Protein AF-A0A2X0NHP6-F1 (afdb_monomer_lite)

InterPro domains:
  IPR001878 Zinc finger, CCHC-type [SM00343] (94-110)
  IPR001878 Zinc finger, CCHC-type [SM00343] (119-135)
  IPR036875 Zinc finger, CCHC-type superfamily [SSF57756] (93-136)

Foldseek 3D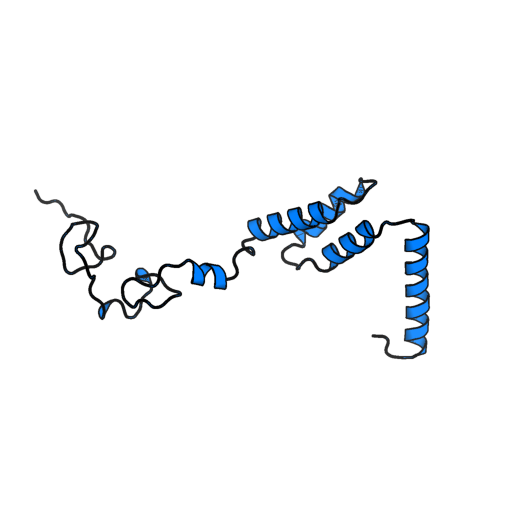i:
DAPDPVSVVVVVVVVVVVVVVCVVVVDDPQNVVLVVVLVVQDPLCVVVSVVLVVVCVPPPDDDGSVVSVVVSVVVCVVSVVNDDPVNVQVPPQQEQFPSHTDDHCVPDPCNVVGAHPAAEPPPRHGTDHVVPDDDDDDDD

Secondary structure (DSSP, 8-state):
--SSHHHHHHHHHHHHHHHHHHHHTT--HHHHHHHHHHHHS-GGGHHHHHHHHHHHTT-SSPPPHHHHHHHHHHHHHHTTTTS-HHHHHHHSPPPTTT--SSS-GGG-TTGGGS--SS--TTT--SSS-GGG--------

Structure (mmCIF, N/CA/C/O backbone):
data_AF-A0A2X0NHP6-F1
#
_entry.id   AF-A0A2X0NHP6-F1
#
loop_
_atom_site.group_PDB
_atom_site.id
_atom_site.type_symbol
_atom_site.label_atom_id
_atom_site.label_alt_id
_atom_site.label_comp_id
_atom_site.label_asym_id
_atom_site.label_entity_id
_atom_site.label_seq_id
_atom_site.pdbx_PDB_ins_code
_atom_site.Cartn_x
_atom_site.Cartn_y
_atom_site.Cartn_z
_atom_site.occupancy
_atom_site.B_iso_or_equiv
_atom_site.auth_seq_id
_atom_site.auth_comp_id
_atom_site.auth_asym_id
_atom_site.auth_atom_id
_atom_site.pdbx_PDB_model_num
ATOM 1 N N . MET A 1 1 ? -7.915 -18.744 17.959 1.00 63.06 1 MET A N 1
ATOM 2 C CA . MET A 1 1 ? -9.310 -19.017 18.367 1.00 63.06 1 MET A CA 1
ATOM 3 C C . MET A 1 1 ? -9.272 -19.575 19.783 1.00 63.06 1 MET A C 1
ATOM 5 O O . MET A 1 1 ? -8.406 -20.416 20.014 1.00 63.06 1 MET A O 1
ATOM 9 N N . PRO A 1 2 ? -10.088 -19.069 20.724 1.00 80.62 2 PRO A N 1
ATOM 10 C CA . PRO A 1 2 ? -10.071 -19.506 22.123 1.00 80.62 2 PRO A CA 1
ATOM 11 C C . PRO A 1 2 ? -10.318 -21.014 22.263 1.00 80.62 2 PRO A C 1
ATOM 13 O O . PRO A 1 2 ? -11.108 -21.580 21.511 1.00 80.62 2 PRO A O 1
ATOM 16 N N . ALA A 1 3 ? -9.627 -21.659 23.208 1.00 87.12 3 ALA A N 1
ATOM 17 C CA . ALA A 1 3 ? -9.638 -23.117 23.381 1.00 87.12 3 ALA A CA 1
ATOM 18 C C . ALA A 1 3 ? -10.748 -23.635 24.321 1.00 87.12 3 ALA A C 1
ATOM 20 O O . ALA A 1 3 ? -10.908 -24.844 24.469 1.00 87.12 3 ALA A O 1
ATOM 21 N N . SER A 1 4 ? -11.509 -22.738 24.957 1.00 95.44 4 SER A N 1
ATOM 22 C CA . SER A 1 4 ? -12.639 -23.057 25.837 1.00 95.44 4 SER A CA 1
ATOM 23 C C . SER A 1 4 ? -13.707 -21.961 25.782 1.00 95.44 4 SER A C 1
ATOM 25 O O . SER A 1 4 ? -13.445 -20.854 25.307 1.00 95.44 4 SER A O 1
ATOM 27 N N . VAL A 1 5 ? -14.905 -22.266 26.292 1.00 93.38 5 VAL A N 1
ATOM 28 C CA . VAL A 1 5 ? -16.017 -21.305 26.391 1.00 93.38 5 VAL A CA 1
ATOM 29 C C . VAL A 1 5 ? -15.653 -20.139 27.315 1.00 93.38 5 VAL A C 1
ATOM 31 O O . VAL A 1 5 ? -15.797 -18.991 26.924 1.00 93.38 5 VAL A O 1
ATOM 34 N N . GLU A 1 6 ? -15.061 -20.405 28.481 1.00 94.94 6 GLU A N 1
ATOM 35 C CA . GLU A 1 6 ? -14.623 -19.351 29.413 1.00 94.94 6 GLU A CA 1
ATOM 36 C C . GLU A 1 6 ? -13.543 -18.437 28.810 1.00 94.94 6 GLU A C 1
ATOM 38 O O . GLU A 1 6 ? -13.552 -17.217 29.012 1.00 94.94 6 GLU A O 1
ATOM 43 N N . ALA A 1 7 ? -12.619 -19.013 28.033 1.00 94.38 7 ALA A N 1
ATOM 44 C CA . ALA A 1 7 ? -11.618 -18.246 27.300 1.00 94.38 7 ALA A CA 1
ATOM 45 C C . ALA A 1 7 ? -12.261 -17.411 26.182 1.00 94.38 7 ALA A C 1
ATOM 47 O O . ALA A 1 7 ? -11.826 -16.288 25.927 1.00 94.38 7 ALA A O 1
ATOM 48 N N . TYR A 1 8 ? -13.303 -17.936 25.531 1.00 93.62 8 TYR A N 1
ATOM 49 C CA . TYR A 1 8 ? -14.069 -17.203 24.528 1.00 93.62 8 TYR A CA 1
ATOM 50 C C . TYR A 1 8 ? -14.841 -16.035 25.138 1.00 93.62 8 TYR A C 1
ATOM 52 O O . TYR A 1 8 ? -14.744 -14.927 24.624 1.00 93.62 8 TYR A O 1
ATOM 60 N N . ASP A 1 9 ? -15.531 -16.242 26.256 1.00 94.94 9 ASP A N 1
ATOM 61 C CA . ASP A 1 9 ? -16.310 -15.197 26.926 1.00 94.94 9 ASP A CA 1
ATOM 62 C C . ASP A 1 9 ? -15.414 -14.082 27.479 1.00 94.94 9 ASP A C 1
ATOM 64 O O . ASP A 1 9 ? -15.762 -12.899 27.444 1.00 94.94 9 ASP A O 1
ATOM 68 N N . THR A 1 10 ? -14.223 -14.443 27.963 1.00 95.88 10 THR A N 1
ATOM 69 C CA . THR A 1 10 ? -13.210 -13.470 28.388 1.00 95.88 10 THR A CA 1
ATOM 70 C C . THR A 1 10 ? -12.714 -12.652 27.201 1.00 95.88 10 THR A C 1
ATOM 72 O O . THR A 1 10 ? -12.789 -11.425 27.243 1.00 95.88 10 THR A O 1
ATOM 75 N N . TRP A 1 11 ? -12.328 -13.316 26.108 1.00 95.94 11 TRP A N 1
ATOM 76 C CA . TRP A 1 11 ? -11.934 -12.643 24.872 1.00 95.94 11 TRP A CA 1
ATOM 77 C C . TRP A 1 11 ? -13.050 -11.749 24.313 1.00 95.94 11 TRP A C 1
ATOM 79 O O . TRP A 1 11 ? -12.784 -10.634 23.876 1.00 95.94 11 TRP A O 1
ATOM 89 N N . LEU A 1 12 ? -14.305 -12.204 24.352 1.00 94.56 12 LEU A N 1
ATOM 90 C CA . LEU A 1 12 ? -15.447 -11.451 23.845 1.00 94.56 12 LEU A CA 1
ATOM 91 C C . LEU A 1 12 ? -15.681 -10.179 24.665 1.00 94.56 12 LEU A C 1
ATOM 93 O O . LEU A 1 12 ? -15.937 -9.127 24.085 1.00 94.56 12 LEU A O 1
ATOM 97 N N . ARG A 1 13 ? -15.555 -10.239 25.997 1.00 95.81 13 ARG A N 1
ATOM 98 C CA . ARG A 1 13 ? -15.631 -9.038 26.846 1.00 95.81 13 ARG A CA 1
ATOM 99 C C . ARG A 1 13 ? -14.529 -8.038 26.518 1.00 95.81 13 ARG A C 1
ATOM 101 O O . ARG A 1 13 ? -14.826 -6.857 26.364 1.00 95.81 13 ARG A O 1
ATOM 108 N N . GLU A 1 14 ? -13.291 -8.502 26.378 1.00 95.38 14 GLU A N 1
ATOM 109 C CA . GLU A 1 14 ? -12.158 -7.647 26.004 1.00 95.38 14 GLU A CA 1
ATOM 110 C C . GLU A 1 14 ? -12.365 -7.018 24.621 1.00 95.38 14 GLU A C 1
ATOM 112 O O . GLU A 1 14 ? -12.227 -5.808 24.455 1.00 95.38 14 GLU A O 1
ATOM 117 N N . TYR A 1 15 ? -12.787 -7.818 23.641 1.00 93.12 15 TYR A N 1
ATOM 118 C CA . TYR A 1 15 ? -13.097 -7.348 22.296 1.00 93.12 15 TYR A CA 1
ATOM 119 C C . TYR A 1 15 ? -14.189 -6.271 22.305 1.00 93.12 15 TYR A C 1
ATOM 121 O O . TYR A 1 15 ? -14.033 -5.224 21.678 1.00 93.12 15 TYR A O 1
ATOM 129 N N . MET A 1 16 ? -15.277 -6.491 23.047 1.00 94.94 16 MET A N 1
ATOM 130 C CA . MET A 1 16 ? -16.368 -5.519 23.149 1.00 94.94 16 MET A CA 1
ATOM 131 C C . MET A 1 16 ? -15.943 -4.235 23.876 1.00 94.94 16 MET A C 1
ATOM 133 O O . MET A 1 16 ? -16.420 -3.164 23.504 1.00 94.94 16 MET A O 1
ATOM 137 N N . SER A 1 17 ? -15.019 -4.313 24.844 1.00 95.56 17 SER A N 1
ATOM 138 C CA . SER A 1 17 ? -14.409 -3.131 25.474 1.00 95.56 17 SER A CA 1
ATOM 139 C C . SER A 1 17 ? -13.659 -2.282 24.448 1.00 95.56 17 SER A C 1
ATOM 141 O O . SER A 1 17 ? -13.907 -1.085 24.338 1.00 95.56 17 SER A O 1
ATOM 143 N N . ILE A 1 18 ? -12.824 -2.914 23.618 1.00 89.94 18 ILE A N 1
ATOM 144 C CA . ILE A 1 18 ? -12.072 -2.232 22.553 1.00 89.94 18 ILE A CA 1
ATOM 145 C C . ILE A 1 18 ? -13.023 -1.597 21.530 1.00 89.94 18 ILE A C 1
ATOM 147 O O . ILE A 1 18 ? -12.835 -0.453 21.120 1.00 89.94 18 ILE A O 1
ATOM 151 N N . VAL A 1 19 ? -14.075 -2.315 21.119 1.00 88.44 19 VAL A N 1
ATOM 152 C CA . VAL A 1 19 ? -15.091 -1.773 20.198 1.00 88.44 19 VAL A CA 1
ATOM 153 C C . VAL A 1 19 ? -15.758 -0.529 20.785 1.00 88.44 19 VAL A C 1
ATOM 155 O O . VAL A 1 19 ? -16.051 0.411 20.042 1.00 88.44 19 VAL A O 1
ATOM 158 N N . GLN A 1 20 ? -15.997 -0.506 22.096 1.00 89.44 20 GLN A N 1
ATOM 159 C CA . GLN A 1 20 ? -16.583 0.651 22.759 1.00 89.44 20 GLN A CA 1
ATOM 160 C C . GLN A 1 20 ? -15.608 1.832 22.818 1.00 89.44 20 GLN A C 1
ATOM 162 O O . GLN A 1 20 ? -15.996 2.937 22.453 1.00 89.44 20 GLN A O 1
ATOM 167 N N . GLU A 1 21 ? -14.338 1.598 23.149 1.00 89.25 21 GLU A N 1
ATOM 168 C CA . GLU A 1 21 ? -13.298 2.638 23.127 1.00 89.25 2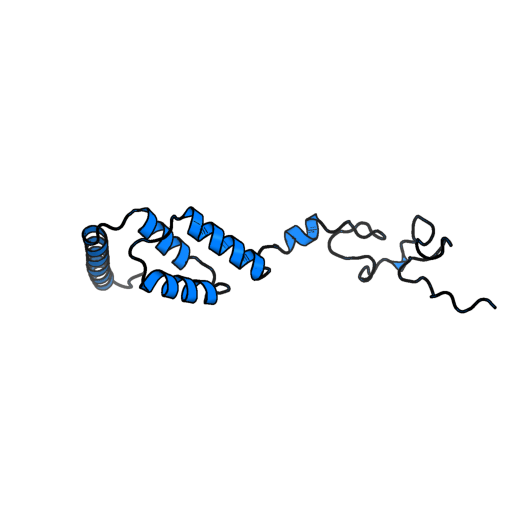1 GLU A CA 1
ATOM 169 C C . GLU A 1 21 ? -13.168 3.299 21.746 1.00 89.25 21 GLU A C 1
ATOM 171 O O . GLU A 1 21 ? -13.103 4.523 21.645 1.00 89.25 21 GLU A O 1
ATOM 176 N N . ILE A 1 22 ? -13.208 2.510 20.666 1.00 84.44 22 ILE A N 1
ATOM 177 C CA . ILE A 1 22 ? -13.171 3.026 19.286 1.00 84.44 22 ILE A CA 1
ATOM 178 C C . ILE A 1 22 ? -14.393 3.912 18.993 1.00 84.44 22 ILE A C 1
ATOM 180 O O . ILE A 1 22 ? -14.264 4.977 18.383 1.00 84.44 22 ILE A O 1
ATOM 184 N N . ARG A 1 23 ? -15.590 3.501 19.437 1.00 83.94 23 ARG A N 1
ATOM 185 C CA . ARG A 1 23 ? -16.818 4.303 19.281 1.00 83.94 23 ARG A CA 1
ATOM 186 C C . ARG A 1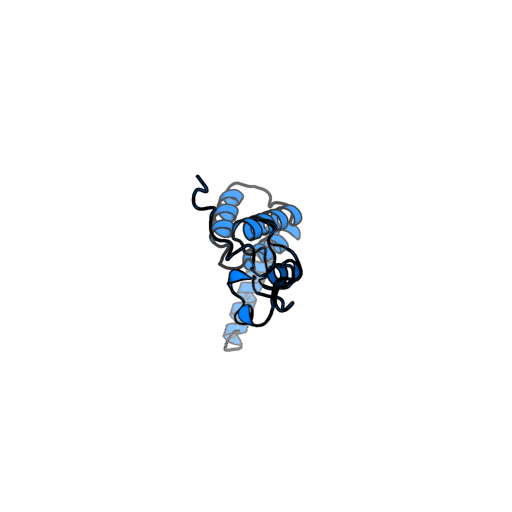 23 ? -16.728 5.621 20.042 1.00 83.94 23 ARG A C 1
ATOM 188 O O . ARG A 1 23 ? -17.101 6.661 19.499 1.00 83.94 23 ARG A O 1
ATOM 195 N N . ASP A 1 24 ? -16.214 5.580 21.265 1.00 87.62 24 ASP A N 1
ATOM 196 C CA . ASP A 1 24 ? -16.091 6.748 22.136 1.00 87.62 24 ASP A CA 1
ATOM 197 C C . ASP A 1 24 ? -15.031 7.732 21.624 1.00 87.62 24 ASP A C 1
ATOM 199 O O . ASP A 1 24 ? -15.219 8.948 21.707 1.00 87.62 24 ASP A O 1
ATOM 203 N N . ALA A 1 25 ? -13.969 7.220 20.996 1.00 82.88 25 ALA A N 1
ATOM 204 C CA . ALA A 1 25 ? -12.953 8.010 20.306 1.00 82.88 25 ALA A CA 1
ATOM 205 C C . ALA A 1 25 ? -13.478 8.733 19.048 1.00 82.88 25 ALA A C 1
ATOM 207 O O . ALA A 1 25 ? -12.751 9.534 18.464 1.00 82.88 25 ALA A O 1
ATOM 208 N N . LYS A 1 26 ? -14.734 8.487 18.632 1.00 81.62 26 LYS A N 1
ATOM 209 C CA . LYS A 1 26 ? -15.372 9.084 17.443 1.00 81.62 26 LYS A CA 1
ATOM 210 C C . LYS A 1 26 ? -14.530 8.932 16.171 1.00 81.62 26 LYS A C 1
ATOM 212 O O . LYS A 1 26 ? -14.548 9.807 15.307 1.00 81.62 26 LYS A O 1
ATOM 217 N N . THR A 1 27 ? -13.807 7.820 16.050 1.00 83.19 27 THR A N 1
ATOM 218 C CA . THR A 1 27 ? -12.990 7.532 14.867 1.00 83.19 27 THR A CA 1
ATOM 219 C C . THR A 1 27 ? -13.869 7.444 13.626 1.00 83.19 27 THR A C 1
ATOM 221 O O . THR A 1 27 ? -14.964 6.870 13.668 1.00 83.19 27 THR A O 1
ATOM 224 N N . SER A 1 28 ? -13.387 7.957 12.503 1.00 85.69 28 SER A N 1
ATOM 225 C CA . SER A 1 28 ? -14.070 7.810 11.226 1.00 85.69 28 SER A CA 1
ATOM 226 C C . SER A 1 28 ? -13.910 6.387 10.673 1.00 85.69 28 SER A C 1
ATOM 228 O O . SER A 1 28 ? -12.978 5.654 11.008 1.00 85.69 28 SER A O 1
ATOM 230 N N . LEU A 1 29 ? -14.802 5.988 9.759 1.00 84.50 29 LEU A N 1
ATOM 231 C CA . LEU A 1 29 ? -14.643 4.735 9.010 1.00 84.50 29 LEU A CA 1
ATOM 232 C C . LEU A 1 29 ? -13.312 4.701 8.235 1.00 84.50 29 LEU A C 1
ATOM 234 O O . LEU A 1 29 ? -12.725 3.632 8.076 1.00 84.50 29 LEU A O 1
ATOM 238 N N . ASN A 1 30 ? -12.829 5.862 7.778 1.00 85.31 30 ASN A N 1
ATOM 239 C CA . ASN A 1 30 ? -11.537 5.984 7.109 1.00 85.31 30 ASN A CA 1
ATOM 240 C C . ASN A 1 30 ? -10.396 5.535 8.031 1.00 85.31 30 ASN A C 1
ATOM 242 O O . ASN A 1 30 ? -9.563 4.742 7.603 1.00 85.31 30 ASN A O 1
ATOM 246 N N . ASP A 1 31 ? -10.410 5.947 9.298 1.00 83.75 31 ASP A N 1
ATOM 247 C CA . ASP A 1 31 ? -9.353 5.620 10.266 1.00 83.75 31 ASP A CA 1
ATOM 248 C C . ASP A 1 31 ? -9.292 4.111 10.540 1.00 83.75 31 ASP A C 1
ATOM 250 O O . ASP A 1 31 ? -8.215 3.505 10.573 1.00 83.75 31 ASP A O 1
ATOM 254 N N . VAL A 1 32 ? -10.463 3.472 10.648 1.00 85.31 32 VAL A N 1
ATOM 255 C CA . VAL A 1 32 ? -10.583 2.016 10.820 1.00 85.31 32 VAL A CA 1
ATOM 256 C C . VAL A 1 32 ? -10.051 1.275 9.590 1.00 85.31 32 VAL A C 1
ATOM 258 O O . VAL A 1 32 ? -9.232 0.361 9.718 1.00 85.31 32 VAL A O 1
ATOM 261 N N . LEU A 1 33 ? -10.486 1.670 8.389 1.00 86.12 33 LEU A N 1
ATOM 262 C CA . LEU A 1 33 ? -10.056 1.036 7.139 1.00 86.12 33 LEU A CA 1
ATOM 263 C C . LEU A 1 33 ? -8.562 1.225 6.889 1.00 86.12 33 LEU A C 1
ATOM 265 O O . LEU A 1 33 ? -7.885 0.298 6.448 1.00 86.12 33 LEU A O 1
ATOM 269 N N . ALA A 1 34 ? -8.033 2.403 7.189 1.00 86.19 34 ALA A N 1
ATOM 270 C CA . ALA A 1 34 ? -6.637 2.698 6.960 1.00 86.19 34 ALA A CA 1
ATOM 271 C C . ALA A 1 34 ? -5.722 1.934 7.931 1.00 86.19 34 ALA A C 1
ATOM 273 O O . ALA A 1 34 ? -4.719 1.355 7.507 1.00 86.19 34 ALA A O 1
ATOM 274 N N . THR A 1 35 ? -6.127 1.810 9.198 1.00 84.56 35 THR A N 1
ATOM 275 C CA . THR A 1 35 ? -5.461 0.934 10.176 1.00 84.56 35 THR A CA 1
ATOM 276 C C . THR A 1 35 ? -5.496 -0.530 9.729 1.00 84.56 35 THR A C 1
ATOM 278 O O . THR A 1 35 ? -4.488 -1.236 9.808 1.00 84.56 35 THR A O 1
ATOM 281 N N . HIS A 1 36 ? -6.630 -0.992 9.195 1.00 87.38 36 HIS A N 1
ATOM 282 C CA . HIS A 1 36 ? -6.755 -2.345 8.658 1.00 87.38 36 HIS A CA 1
ATOM 283 C C . HIS A 1 36 ? -5.820 -2.588 7.463 1.00 87.38 36 HIS A C 1
ATOM 285 O O . HIS A 1 36 ? -5.125 -3.605 7.422 1.00 87.38 36 HIS A O 1
ATOM 291 N N . VAL A 1 37 ? -5.737 -1.643 6.522 1.00 88.50 37 VAL A N 1
ATOM 292 C CA . VAL A 1 37 ? -4.799 -1.724 5.393 1.00 88.50 37 VAL A CA 1
ATOM 293 C C . VAL A 1 37 ? -3.361 -1.809 5.893 1.00 88.50 37 VAL A C 1
ATOM 295 O O . VAL A 1 37 ? -2.638 -2.698 5.451 1.00 88.50 37 VAL A O 1
ATOM 298 N N . LEU A 1 38 ? -2.958 -0.963 6.849 1.00 86.44 38 LEU A N 1
ATOM 299 C CA . LEU A 1 38 ? -1.622 -1.015 7.454 1.00 86.44 38 LEU A CA 1
ATOM 300 C C . LEU A 1 38 ? -1.319 -2.370 8.101 1.00 86.44 38 LEU A C 1
ATOM 302 O O . LEU A 1 38 ? -0.205 -2.873 7.961 1.00 86.44 38 LEU A O 1
ATOM 306 N N . ALA A 1 39 ? -2.293 -2.983 8.777 1.00 87.69 39 ALA A N 1
ATOM 307 C CA . ALA A 1 39 ? -2.126 -4.303 9.377 1.00 87.69 39 ALA A CA 1
ATOM 308 C C . ALA A 1 39 ? -1.870 -5.398 8.325 1.00 87.69 39 ALA A C 1
ATOM 310 O O . ALA A 1 39 ? -1.081 -6.309 8.584 1.00 87.69 39 ALA A O 1
ATOM 311 N N . MET A 1 40 ? -2.482 -5.279 7.141 1.00 87.75 40 MET A N 1
ATOM 312 C CA . MET A 1 40 ? -2.327 -6.215 6.020 1.00 87.75 40 MET A CA 1
ATOM 313 C C . MET A 1 40 ? -1.105 -5.946 5.128 1.00 87.75 40 MET A C 1
ATOM 315 O O . MET A 1 40 ? -0.817 -6.750 4.239 1.00 87.75 40 MET A O 1
ATOM 319 N N . VAL A 1 41 ? -0.379 -4.841 5.334 1.00 84.75 41 VAL A N 1
ATOM 320 C CA . VAL A 1 41 ? 0.833 -4.535 4.564 1.00 84.75 41 VAL A CA 1
ATOM 321 C C . VAL A 1 41 ? 1.881 -5.649 4.771 1.00 84.75 41 VAL A C 1
ATOM 323 O O . VAL A 1 41 ? 2.196 -5.962 5.924 1.00 84.75 41 VAL A O 1
ATOM 326 N N . PRO A 1 42 ? 2.445 -6.232 3.689 1.00 81.31 42 PRO A N 1
ATOM 327 C CA . PRO A 1 42 ? 3.447 -7.294 3.788 1.00 81.31 42 PRO A CA 1
ATOM 328 C C . PRO A 1 42 ? 4.710 -6.855 4.543 1.00 81.31 42 PRO A C 1
ATOM 330 O O . PRO A 1 42 ? 5.100 -5.691 4.473 1.00 81.31 42 PRO A O 1
ATOM 333 N N . SER A 1 43 ? 5.408 -7.800 5.181 1.00 83.81 43 SER A N 1
ATOM 334 C CA . SER A 1 43 ? 6.608 -7.517 5.993 1.00 83.81 43 SER A CA 1
ATOM 335 C C . SER A 1 43 ? 7.772 -6.892 5.214 1.00 83.81 43 SER A C 1
ATOM 337 O O . SER A 1 43 ? 8.589 -6.164 5.769 1.00 83.81 43 SER A O 1
ATOM 339 N N . CYS A 1 44 ? 7.833 -7.079 3.892 1.00 79.75 44 CYS A N 1
ATOM 340 C CA . CYS A 1 44 ? 8.799 -6.374 3.040 1.00 79.75 44 CYS A CA 1
ATOM 341 C C . CYS A 1 44 ? 8.642 -4.840 3.067 1.00 79.75 44 CYS A C 1
ATOM 343 O O . CYS A 1 44 ? 9.529 -4.126 2.604 1.00 79.75 44 CYS A O 1
ATOM 345 N N . LEU A 1 45 ? 7.535 -4.336 3.616 1.00 85.75 45 LEU A N 1
ATOM 346 C CA . LEU A 1 45 ? 7.257 -2.924 3.837 1.00 85.75 45 LEU A CA 1
ATOM 347 C C . LEU A 1 45 ? 7.254 -2.540 5.329 1.00 85.75 45 LEU A C 1
ATOM 349 O O . LEU A 1 45 ? 6.737 -1.480 5.676 1.00 85.75 45 LEU A O 1
ATOM 353 N N . ASP A 1 46 ? 7.858 -3.331 6.220 1.00 87.25 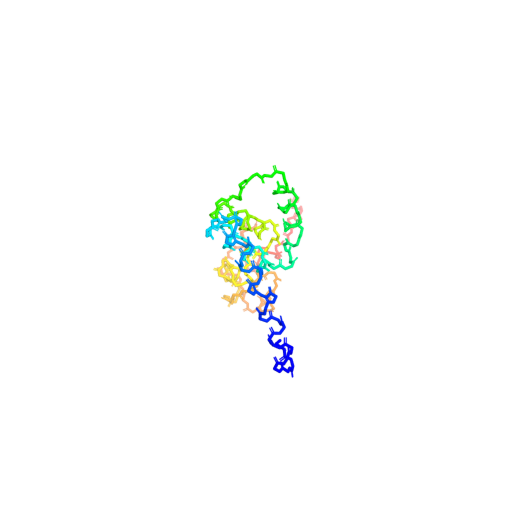46 ASP A N 1
ATOM 354 C CA . ASP A 1 46 ? 7.932 -3.000 7.654 1.00 87.25 46 ASP A CA 1
ATOM 355 C C . ASP A 1 46 ? 8.631 -1.658 7.912 1.00 87.25 46 ASP A C 1
ATOM 357 O O . ASP A 1 46 ? 8.188 -0.877 8.753 1.00 87.25 46 ASP A O 1
ATOM 361 N N . SER A 1 47 ? 9.663 -1.326 7.126 1.00 87.06 47 SER A N 1
ATOM 362 C CA . SER A 1 47 ? 10.310 -0.010 7.200 1.00 87.06 47 SER A CA 1
ATOM 363 C C . SER A 1 47 ? 9.329 1.128 6.903 1.00 87.06 47 SER A C 1
ATOM 365 O O . SER A 1 47 ? 9.343 2.129 7.612 1.00 87.06 47 SER A O 1
ATOM 367 N N . PHE A 1 48 ? 8.438 0.955 5.920 1.00 89.31 48 PHE A N 1
ATOM 368 C CA . PHE A 1 48 ? 7.375 1.918 5.637 1.00 89.31 48 PHE A CA 1
ATOM 369 C C . PHE A 1 48 ? 6.348 1.978 6.774 1.00 89.31 48 PHE A C 1
ATOM 371 O O . PHE A 1 48 ? 5.930 3.068 7.149 1.00 89.31 48 PHE A O 1
ATOM 378 N N . ARG A 1 49 ? 5.948 0.834 7.347 1.00 88.50 49 ARG A N 1
ATOM 379 C CA . ARG A 1 49 ? 5.004 0.806 8.479 1.00 88.50 49 ARG A CA 1
ATOM 380 C C . ARG A 1 49 ? 5.544 1.601 9.667 1.00 88.50 49 ARG A C 1
ATOM 382 O O . ARG A 1 49 ? 4.797 2.376 10.259 1.00 88.50 49 ARG A O 1
ATOM 389 N N . LEU A 1 50 ? 6.829 1.438 9.990 1.00 87.44 50 LEU A N 1
ATOM 390 C CA . LEU A 1 50 ? 7.484 2.157 11.084 1.00 87.44 50 LEU A CA 1
ATOM 391 C C . LEU A 1 50 ? 7.553 3.663 10.821 1.00 87.44 50 LEU A C 1
ATOM 393 O O . LEU A 1 50 ? 7.132 4.437 11.677 1.00 87.44 50 LEU A O 1
ATOM 397 N N . THR A 1 51 ? 8.024 4.082 9.641 1.00 88.50 51 THR A N 1
ATOM 398 C CA . THR A 1 51 ? 8.125 5.515 9.316 1.00 88.50 51 THR A CA 1
ATOM 399 C C . THR A 1 51 ? 6.758 6.176 9.235 1.00 88.50 51 THR A C 1
ATOM 401 O O . THR A 1 51 ? 6.575 7.262 9.771 1.00 88.50 51 THR A O 1
ATOM 404 N N . PHE A 1 52 ? 5.774 5.508 8.633 1.00 87.25 52 PHE A N 1
ATOM 405 C CA . PHE A 1 52 ? 4.409 6.013 8.563 1.00 87.25 52 PHE A CA 1
ATOM 406 C C . PHE A 1 52 ? 3.796 6.165 9.963 1.00 87.25 52 PHE A C 1
ATOM 408 O O . PHE A 1 52 ? 3.195 7.191 10.255 1.00 87.25 52 PHE A O 1
ATOM 415 N N . THR A 1 53 ? 3.976 5.181 10.850 1.00 85.12 53 THR A N 1
ATOM 416 C CA . THR A 1 53 ? 3.461 5.261 12.230 1.00 85.12 53 THR A CA 1
ATOM 417 C C . THR A 1 53 ? 4.104 6.415 13.004 1.00 85.12 53 THR A C 1
ATOM 419 O O . THR A 1 53 ? 3.411 7.123 13.730 1.00 85.12 53 THR A O 1
ATOM 422 N N . ASP A 1 54 ? 5.409 6.639 12.826 1.00 87.31 54 ASP A N 1
ATOM 423 C CA . ASP A 1 54 ? 6.118 7.757 13.456 1.00 87.31 54 ASP A CA 1
ATOM 424 C C . ASP A 1 54 ? 5.650 9.120 12.916 1.00 87.31 54 ASP A C 1
ATOM 426 O O . ASP A 1 54 ? 5.359 10.027 13.694 1.00 87.31 54 ASP A O 1
ATOM 430 N N . GLU A 1 55 ? 5.459 9.246 11.598 1.00 87.00 55 GLU A N 1
ATOM 431 C CA . GLU A 1 55 ? 4.883 10.448 10.978 1.00 87.00 55 GLU A CA 1
ATOM 432 C C . GLU A 1 55 ? 3.480 10.763 11.514 1.00 87.00 55 GLU A C 1
ATOM 434 O O . GLU A 1 55 ? 3.142 11.931 11.708 1.00 87.00 55 GLU A O 1
ATOM 439 N N . GLN A 1 56 ? 2.663 9.732 11.747 1.00 83.19 56 GLN A N 1
ATOM 440 C CA . GLN A 1 56 ? 1.299 9.881 12.254 1.00 83.19 56 GLN A CA 1
ATOM 441 C C . GLN A 1 56 ? 1.237 10.181 13.752 1.00 83.19 56 GLN A C 1
ATOM 443 O O . GLN A 1 56 ? 0.242 10.725 14.217 1.00 83.19 56 GLN A O 1
ATOM 448 N N . ARG A 1 57 ? 2.300 9.902 14.515 1.00 82.19 57 ARG A N 1
ATOM 449 C CA . ARG A 1 57 ? 2.333 10.120 15.969 1.00 82.19 57 ARG A CA 1
ATOM 450 C C . ARG A 1 57 ? 2.014 11.561 16.376 1.00 82.19 57 ARG A C 1
ATOM 452 O O . ARG A 1 57 ? 1.477 11.783 17.456 1.00 82.19 57 ARG A O 1
ATOM 459 N N . ASN A 1 58 ? 2.366 12.521 15.524 1.00 81.12 58 ASN A N 1
ATOM 460 C CA . ASN A 1 58 ? 2.168 13.949 15.768 1.00 81.12 58 ASN A CA 1
ATOM 461 C C . ASN A 1 58 ? 1.046 14.555 14.905 1.00 81.12 58 ASN A C 1
ATOM 463 O O . ASN A 1 58 ? 0.937 15.778 14.837 1.00 81.12 58 ASN A O 1
ATOM 467 N N . GLN A 1 59 ? 0.247 13.732 14.218 1.00 79.06 59 GLN A N 1
ATOM 468 C CA . GLN A 1 59 ? -0.870 14.196 13.392 1.00 79.06 59 GLN A CA 1
ATOM 469 C C . GLN A 1 59 ? -2.197 14.008 14.126 1.00 79.06 59 GLN A C 1
ATOM 471 O O . GLN A 1 59 ? -2.417 12.996 14.785 1.00 79.06 59 GLN A O 1
ATOM 476 N N . CYS A 1 60 ? -3.074 15.009 14.019 1.00 71.81 60 CYS A N 1
ATOM 477 C CA . CYS A 1 60 ? -4.414 14.956 14.608 1.00 71.81 60 CYS A CA 1
ATOM 478 C C . CYS A 1 60 ? -5.392 14.134 13.761 1.00 71.81 60 CYS A C 1
ATOM 480 O O . CYS A 1 60 ? -6.339 13.584 14.312 1.00 71.81 60 CYS A O 1
ATOM 482 N N . ASP A 1 61 ? -5.142 14.041 12.453 1.00 76.19 61 ASP A N 1
ATOM 483 C CA . ASP A 1 61 ? -6.023 13.389 11.492 1.00 76.19 61 ASP A CA 1
ATOM 484 C C . ASP A 1 61 ? -5.239 12.371 10.668 1.00 76.19 61 ASP A C 1
ATOM 486 O O . ASP A 1 61 ? -4.120 12.635 10.219 1.00 76.19 61 ASP A O 1
ATOM 490 N N . PHE A 1 62 ? -5.851 11.213 10.444 1.00 80.19 62 PHE A N 1
ATOM 491 C CA . PHE A 1 62 ? -5.282 10.184 9.591 1.00 80.19 62 PHE A CA 1
ATOM 492 C C . PHE A 1 62 ? -5.446 10.586 8.111 1.00 80.19 62 PHE A C 1
ATOM 494 O O . PHE A 1 62 ? -6.5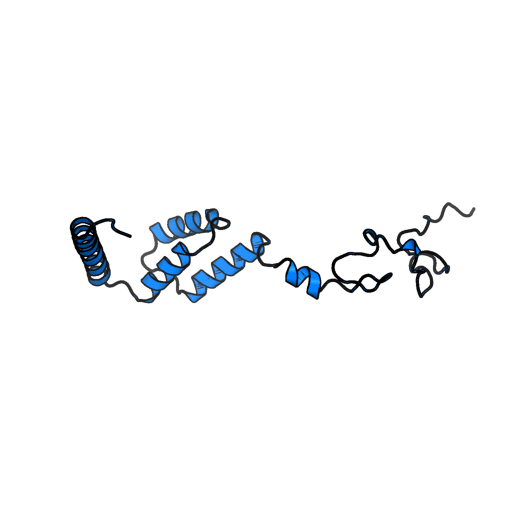00 11.107 7.729 1.00 80.19 62 PHE A O 1
ATOM 501 N N . PRO A 1 63 ? -4.455 10.342 7.231 1.00 84.50 63 PRO A N 1
ATOM 502 C CA . PRO A 1 63 ? -4.589 10.662 5.815 1.00 84.50 63 PRO A CA 1
ATOM 503 C C . PRO A 1 63 ? -5.740 9.889 5.160 1.00 84.50 63 PRO A C 1
ATOM 505 O O . PRO A 1 63 ? -6.091 8.778 5.555 1.00 84.50 63 PRO A O 1
ATOM 508 N N . GLU A 1 64 ? -6.308 10.443 4.092 1.00 87.44 64 GLU A N 1
ATOM 509 C CA . GLU A 1 64 ? -7.325 9.733 3.317 1.00 87.44 64 GLU A CA 1
ATOM 510 C C . GLU A 1 64 ? -6.791 8.370 2.835 1.00 87.44 64 GLU A C 1
ATOM 512 O O . GLU A 1 64 ? -5.624 8.237 2.442 1.00 87.44 64 GLU A O 1
ATOM 517 N N . LEU A 1 65 ? -7.652 7.349 2.831 1.00 86.31 65 LEU A N 1
ATOM 518 C CA . LEU A 1 65 ? -7.305 5.995 2.402 1.00 86.31 65 LEU A CA 1
ATOM 519 C C . LEU A 1 65 ? -6.628 5.962 1.021 1.00 86.31 65 LEU A C 1
ATOM 521 O O . LEU A 1 65 ? -5.677 5.207 0.810 1.00 86.31 65 LEU A O 1
ATOM 525 N N . THR A 1 66 ? -7.075 6.804 0.088 1.00 85.94 66 THR A N 1
ATOM 526 C CA . THR A 1 66 ? -6.479 6.952 -1.249 1.00 85.94 66 THR A CA 1
ATOM 527 C C . THR A 1 66 ? -5.001 7.341 -1.159 1.00 85.94 66 THR A C 1
ATOM 529 O O . THR A 1 66 ? -4.150 6.643 -1.711 1.00 85.94 66 THR A O 1
ATOM 532 N N . THR A 1 67 ? -4.674 8.348 -0.348 1.00 89.12 67 THR A N 1
ATOM 533 C CA . THR A 1 67 ? -3.300 8.805 -0.095 1.00 89.12 67 THR A CA 1
ATOM 534 C C . THR A 1 67 ? -2.442 7.699 0.520 1.00 89.12 67 THR A C 1
ATOM 536 O O . THR A 1 67 ? -1.315 7.468 0.074 1.00 89.12 67 THR A O 1
ATOM 539 N N . LEU A 1 68 ? -2.966 6.966 1.510 1.00 89.12 68 LEU A N 1
ATOM 540 C CA . LEU A 1 68 ? -2.256 5.831 2.109 1.00 89.12 68 LEU A CA 1
ATOM 541 C C . LEU A 1 68 ? -1.945 4.749 1.061 1.00 89.12 68 LEU A C 1
ATOM 543 O O . LEU A 1 68 ? -0.800 4.302 0.940 1.00 89.12 68 LEU A O 1
ATOM 547 N N . THR A 1 69 ? -2.948 4.336 0.283 1.00 88.06 69 THR A N 1
ATOM 548 C CA . THR A 1 69 ? -2.774 3.287 -0.733 1.00 88.06 69 THR A CA 1
ATOM 549 C C . THR A 1 69 ? -1.816 3.707 -1.849 1.00 88.06 69 THR A C 1
ATOM 551 O O . THR A 1 69 ? -1.029 2.880 -2.320 1.00 88.06 69 THR A O 1
ATOM 554 N N . ASP A 1 70 ? -1.792 4.989 -2.222 1.00 90.38 70 ASP A N 1
ATOM 555 C CA . ASP A 1 70 ? -0.827 5.526 -3.180 1.00 90.38 70 ASP A CA 1
ATOM 556 C C . ASP A 1 70 ? 0.603 5.513 -2.638 1.00 90.38 70 ASP A C 1
ATOM 558 O O . ASP A 1 70 ? 1.522 5.094 -3.351 1.00 90.38 70 ASP A O 1
ATOM 562 N N . ARG A 1 71 ? 0.807 5.875 -1.364 1.00 89.44 71 ARG A N 1
ATOM 563 C CA . ARG A 1 71 ? 2.124 5.769 -0.713 1.00 89.44 71 ARG A CA 1
ATOM 564 C C . ARG A 1 71 ? 2.612 4.320 -0.676 1.00 89.44 71 ARG A C 1
ATOM 566 O O . ARG A 1 71 ? 3.756 4.063 -1.054 1.00 89.44 71 ARG A O 1
ATOM 573 N N . ILE A 1 72 ? 1.745 3.365 -0.329 1.00 88.19 72 ILE A N 1
ATOM 574 C CA . ILE A 1 72 ? 2.066 1.926 -0.366 1.00 88.19 72 ILE A CA 1
ATOM 575 C C . ILE A 1 72 ? 2.450 1.499 -1.790 1.00 88.19 72 ILE A C 1
ATOM 577 O O . ILE A 1 72 ? 3.472 0.844 -1.993 1.00 88.19 72 ILE A O 1
ATOM 581 N N . ARG A 1 73 ? 1.686 1.918 -2.806 1.00 86.81 73 ARG A N 1
ATOM 582 C CA . ARG A 1 73 ? 1.969 1.614 -4.219 1.00 86.81 73 ARG A CA 1
ATOM 583 C C . ARG A 1 73 ? 3.312 2.184 -4.688 1.00 86.81 73 ARG A C 1
ATOM 585 O O . ARG A 1 73 ? 3.983 1.564 -5.514 1.00 86.81 73 ARG A O 1
ATOM 592 N N . VAL A 1 74 ? 3.706 3.369 -4.221 1.00 86.81 74 VAL A N 1
ATOM 593 C CA . VAL A 1 74 ? 5.036 3.943 -4.498 1.00 86.81 74 VAL A CA 1
ATOM 594 C C . VAL A 1 74 ? 6.132 3.115 -3.826 1.00 86.81 74 VAL A C 1
ATOM 596 O O . VAL A 1 74 ? 7.104 2.764 -4.488 1.00 86.81 74 VAL A O 1
ATOM 599 N N . GLN A 1 75 ? 5.956 2.719 -2.565 1.00 85.69 75 GLN A N 1
ATOM 600 C CA . GLN A 1 75 ? 6.946 1.904 -1.850 1.00 85.69 75 GLN A CA 1
ATOM 601 C C . GLN A 1 75 ? 7.123 0.511 -2.463 1.00 85.69 75 GLN A C 1
ATOM 603 O O . GLN A 1 75 ? 8.250 0.060 -2.648 1.00 85.69 75 GLN A O 1
ATOM 608 N N . LEU A 1 76 ? 6.036 -0.140 -2.888 1.00 83.00 76 LEU A N 1
ATOM 609 C CA . LEU A 1 76 ? 6.102 -1.408 -3.625 1.00 83.00 76 LEU A CA 1
ATOM 610 C C . LEU A 1 76 ? 6.879 -1.280 -4.944 1.00 83.00 76 LEU A C 1
ATOM 612 O O . LEU A 1 76 ? 7.602 -2.200 -5.331 1.00 83.00 76 LEU A O 1
ATOM 616 N N . ARG A 1 77 ? 6.753 -0.138 -5.634 1.00 81.12 77 ARG A N 1
ATOM 617 C CA . ARG A 1 77 ? 7.541 0.170 -6.838 1.00 81.12 77 ARG A CA 1
ATOM 618 C C . ARG A 1 77 ? 9.019 0.333 -6.516 1.00 81.12 77 ARG A C 1
ATOM 620 O O . ARG A 1 77 ? 9.839 -0.302 -7.174 1.00 81.12 77 ARG A O 1
ATOM 627 N N . SER A 1 78 ? 9.348 1.107 -5.488 1.00 79.38 78 SER A N 1
ATOM 628 C CA . SER A 1 78 ? 10.731 1.321 -5.049 1.00 79.38 78 SER A CA 1
ATOM 629 C C . SER A 1 78 ? 11.403 0.037 -4.550 1.00 79.38 78 SER A C 1
ATOM 631 O O . SER A 1 78 ? 12.584 -0.170 -4.804 1.00 79.38 78 SER A O 1
ATOM 633 N N . ALA A 1 79 ? 10.649 -0.860 -3.909 1.00 74.50 79 ALA A N 1
ATOM 634 C CA . ALA A 1 79 ? 11.133 -2.154 -3.427 1.00 74.50 79 ALA A CA 1
ATOM 635 C C . ALA A 1 79 ? 11.282 -3.223 -4.533 1.00 74.50 79 ALA A C 1
ATOM 637 O O . ALA A 1 79 ? 11.608 -4.370 -4.238 1.00 74.50 79 ALA A O 1
ATOM 638 N N . GLY A 1 80 ? 11.005 -2.895 -5.803 1.00 68.31 80 GLY A N 1
ATOM 639 C CA . GLY A 1 80 ? 11.089 -3.844 -6.923 1.00 68.31 80 GLY A CA 1
ATOM 640 C C . GLY A 1 80 ? 9.980 -4.909 -6.948 1.00 68.31 80 GLY A C 1
ATOM 641 O O . GLY A 1 80 ? 9.992 -5.793 -7.802 1.00 68.31 80 GLY A O 1
ATOM 642 N N . LEU A 1 81 ? 8.986 -4.807 -6.060 1.00 65.31 81 LEU A N 1
ATOM 643 C CA . LEU A 1 81 ? 7.836 -5.718 -5.957 1.00 65.31 81 LEU A CA 1
ATOM 644 C C . LEU A 1 81 ? 6.709 -5.376 -6.941 1.00 65.31 81 LEU A C 1
ATOM 646 O O . LEU A 1 81 ? 5.745 -6.123 -7.078 1.00 65.31 81 LEU A O 1
ATOM 650 N N . SER A 1 82 ? 6.827 -4.253 -7.654 1.00 59.62 82 SER A N 1
ATOM 651 C CA . SER A 1 82 ? 5.874 -3.836 -8.691 1.00 59.62 82 SER A CA 1
ATOM 652 C C . SER A 1 82 ? 5.909 -4.702 -9.950 1.00 59.62 82 SER A C 1
ATOM 654 O O . SER A 1 82 ? 5.010 -4.601 -10.784 1.00 59.62 82 SER A O 1
ATOM 656 N N . THR A 1 83 ? 6.928 -5.534 -10.119 1.00 51.06 83 THR A N 1
ATOM 657 C CA . THR A 1 83 ? 7.022 -6.469 -11.235 1.00 51.06 83 THR A CA 1
ATOM 658 C C . THR A 1 83 ? 6.842 -7.874 -10.707 1.00 51.06 83 THR A C 1
ATOM 660 O O . THR A 1 83 ? 7.789 -8.510 -10.252 1.00 51.06 83 THR A O 1
ATOM 663 N N . SER A 1 84 ? 5.618 -8.388 -10.812 1.00 51.25 84 SER A N 1
ATOM 664 C CA . SER A 1 84 ? 5.430 -9.830 -10.879 1.00 51.25 84 SER A CA 1
ATOM 665 C C . SER A 1 84 ? 6.405 -10.373 -11.928 1.00 51.25 84 SER A C 1
ATOM 667 O O . SER A 1 84 ? 6.530 -9.819 -13.023 1.00 51.25 84 SER A O 1
ATOM 669 N N . HIS A 1 85 ? 7.110 -11.458 -11.610 1.00 51.16 85 HIS A N 1
ATOM 670 C CA . HIS A 1 85 ? 7.942 -12.190 -12.574 1.00 51.16 85 HIS A CA 1
ATOM 671 C C . HIS A 1 85 ? 7.176 -12.440 -13.899 1.00 51.16 85 HIS A C 1
ATOM 673 O O . HIS A 1 85 ? 7.753 -12.437 -14.984 1.00 51.16 85 HIS A O 1
ATOM 679 N N . SER A 1 86 ? 5.844 -12.541 -13.818 1.00 49.94 86 SER A N 1
ATOM 680 C CA . SER A 1 86 ? 4.893 -12.629 -14.929 1.00 49.94 86 SER A CA 1
ATOM 681 C C . SER A 1 86 ? 4.870 -11.411 -15.874 1.00 49.94 86 SER A C 1
ATOM 683 O O . SER A 1 86 ? 4.735 -11.591 -17.081 1.00 49.94 86 SER A O 1
ATOM 685 N N . ALA A 1 87 ? 5.038 -10.178 -15.383 1.00 45.84 87 ALA A N 1
ATOM 686 C CA . ALA A 1 87 ? 5.070 -8.970 -16.222 1.00 45.84 87 ALA A CA 1
ATOM 687 C C . ALA A 1 87 ? 6.393 -8.823 -17.006 1.00 45.84 87 ALA A C 1
ATOM 689 O O . ALA A 1 87 ? 6.409 -8.300 -18.124 1.00 45.84 87 ALA A O 1
ATOM 690 N N . MET A 1 88 ? 7.495 -9.355 -16.464 1.00 48.31 88 MET A N 1
ATOM 691 C CA . MET A 1 88 ? 8.768 -9.482 -17.190 1.00 48.31 88 MET A CA 1
ATOM 692 C C . MET A 1 88 ? 8.671 -10.498 -18.339 1.00 48.31 88 MET A C 1
ATOM 694 O O . MET A 1 88 ? 9.266 -10.290 -19.394 1.00 48.31 88 MET A O 1
ATOM 698 N N . LEU A 1 89 ? 7.873 -11.562 -18.184 1.00 49.72 89 LEU A N 1
ATOM 699 C CA . LEU A 1 89 ? 7.623 -12.542 -19.248 1.00 49.72 89 LEU A CA 1
ATOM 700 C C . LEU A 1 89 ? 6.733 -11.994 -20.373 1.00 49.72 89 LEU A C 1
ATOM 702 O O . LEU A 1 89 ? 6.945 -12.345 -21.530 1.00 49.72 89 LEU A O 1
ATOM 706 N N . ALA A 1 90 ? 5.775 -11.120 -20.054 1.00 46.38 90 ALA A N 1
ATOM 707 C CA . ALA A 1 90 ? 4.844 -10.555 -21.034 1.00 46.38 90 ALA A CA 1
ATOM 708 C C . ALA A 1 90 ? 5.452 -9.437 -21.906 1.00 46.38 90 ALA A C 1
ATOM 710 O O . ALA A 1 90 ? 4.951 -9.169 -22.995 1.00 46.38 90 ALA A O 1
ATOM 711 N N . THR A 1 91 ? 6.534 -8.792 -21.455 1.00 49.78 91 THR A N 1
ATOM 712 C CA . THR A 1 91 ? 7.213 -7.704 -22.192 1.00 49.78 91 THR A CA 1
ATOM 713 C C . THR A 1 91 ? 8.564 -8.104 -22.783 1.00 49.78 91 THR A C 1
ATOM 715 O O . THR A 1 91 ? 9.114 -7.380 -23.617 1.00 49.78 91 THR A O 1
ATOM 718 N N . ALA A 1 92 ? 9.105 -9.268 -22.418 1.00 57.81 92 ALA A N 1
ATOM 719 C CA . ALA A 1 92 ? 10.272 -9.811 -23.087 1.00 57.81 92 ALA A CA 1
ATOM 720 C C . ALA A 1 92 ? 9.873 -10.267 -24.496 1.00 57.81 92 ALA A C 1
ATOM 722 O O . ALA A 1 92 ? 9.153 -11.251 -24.660 1.00 57.81 92 ALA A O 1
ATOM 723 N N . SER A 1 93 ? 10.356 -9.559 -25.523 1.00 68.88 93 SER A N 1
ATOM 724 C CA . SER A 1 93 ? 10.282 -10.045 -26.901 1.00 68.88 93 SER A CA 1
ATOM 725 C C . SER A 1 93 ? 10.744 -11.509 -26.938 1.00 68.88 93 SER A C 1
ATOM 727 O O . SER A 1 93 ? 11.798 -11.807 -26.362 1.00 68.88 93 SER A O 1
ATOM 729 N N . PRO A 1 94 ? 9.989 -12.418 -27.582 1.00 82.19 94 PRO A N 1
ATOM 730 C CA . PRO A 1 94 ? 10.362 -13.823 -27.647 1.00 82.19 94 PRO A CA 1
ATOM 731 C C . PRO A 1 94 ? 11.777 -13.967 -28.207 1.00 82.19 94 PRO A C 1
ATOM 733 O O . PRO A 1 94 ? 12.214 -13.166 -29.041 1.00 82.19 94 PRO A O 1
ATOM 736 N N . CYS A 1 95 ? 12.501 -14.985 -27.741 1.00 85.31 95 CYS A N 1
ATOM 737 C CA . CYS A 1 95 ? 13.885 -15.203 -28.138 1.00 85.31 95 CYS A CA 1
ATOM 738 C C . CYS A 1 95 ? 14.013 -15.207 -29.677 1.00 85.31 95 CYS A C 1
ATOM 740 O O . CYS A 1 95 ? 13.374 -16.028 -30.333 1.00 85.31 95 CYS A O 1
ATOM 742 N N . PRO A 1 96 ? 14.848 -14.348 -30.294 1.00 83.88 96 PRO A N 1
ATOM 743 C CA . PRO A 1 96 ? 14.955 -14.269 -31.754 1.00 83.88 96 PRO A CA 1
ATOM 744 C C . PRO A 1 96 ? 15.401 -15.570 -32.439 1.00 83.88 96 PRO A C 1
ATOM 746 O O . PRO A 1 96 ? 15.187 -15.720 -33.637 1.00 83.88 96 PRO A O 1
ATOM 749 N N . ALA A 1 97 ? 16.039 -16.484 -31.697 1.00 87.19 97 ALA A N 1
ATOM 750 C CA . ALA A 1 97 ? 16.474 -17.787 -32.192 1.00 87.19 97 ALA A CA 1
ATOM 751 C C . ALA A 1 97 ? 15.332 -18.818 -32.181 1.00 87.19 97 ALA A C 1
ATOM 753 O O . ALA A 1 97 ? 14.955 -19.321 -33.232 1.00 87.19 97 ALA A O 1
ATOM 754 N N . CYS A 1 98 ? 14.764 -19.114 -31.009 1.00 89.19 98 CYS A N 1
ATOM 755 C CA . CYS A 1 98 ? 13.806 -20.215 -30.830 1.00 89.19 98 CYS A CA 1
ATOM 756 C C . CYS A 1 98 ? 12.346 -19.766 -30.652 1.00 89.19 98 CYS A C 1
ATOM 758 O O . CYS A 1 98 ? 11.455 -20.600 -30.542 1.00 89.19 98 CYS A O 1
ATOM 760 N N . ARG A 1 99 ? 12.092 -18.452 -30.592 1.00 85.62 99 ARG A N 1
ATOM 761 C CA . ARG A 1 99 ? 10.789 -17.806 -30.343 1.00 85.62 99 ARG A CA 1
ATOM 762 C C . ARG A 1 99 ? 10.107 -18.163 -29.018 1.00 85.62 99 ARG A C 1
ATOM 764 O O . ARG A 1 99 ? 9.001 -17.693 -28.772 1.00 85.62 99 ARG A O 1
ATOM 771 N N . ALA A 1 100 ? 10.758 -18.930 -28.147 1.00 81.50 100 ALA A N 1
ATOM 772 C CA . ALA A 1 100 ? 10.230 -19.211 -26.822 1.00 81.50 100 ALA A CA 1
ATOM 773 C C . ALA A 1 100 ? 10.366 -17.979 -25.900 1.00 81.50 100 ALA A C 1
ATOM 775 O O . ALA A 1 100 ? 11.344 -17.223 -26.005 1.00 81.50 100 ALA A O 1
ATOM 776 N N . PRO A 1 101 ? 9.380 -17.748 -25.018 1.00 80.81 101 PRO A N 1
ATOM 777 C CA . PRO A 1 101 ? 9.428 -16.673 -24.037 1.00 80.81 101 PRO A CA 1
ATOM 778 C C . PRO A 1 101 ? 10.395 -17.001 -22.887 1.00 80.81 101 PRO A C 1
ATOM 780 O O . PRO A 1 101 ? 10.892 -18.120 -22.748 1.00 80.81 101 PRO A O 1
ATOM 783 N N . GLY A 1 102 ? 10.659 -16.004 -22.044 1.00 81.56 102 GLY A N 1
ATOM 784 C CA . GLY A 1 102 ? 11.317 -16.199 -20.749 1.00 81.56 102 GLY A CA 1
ATOM 785 C C . GLY A 1 102 ? 12.838 -16.278 -20.734 1.00 81.56 102 GLY A C 1
ATOM 786 O O . GLY A 1 102 ? 13.413 -16.424 -19.662 1.00 81.56 102 GLY A O 1
ATOM 787 N N . HIS A 1 103 ? 13.505 -16.115 -21.875 1.00 82.44 103 HIS A N 1
ATOM 788 C CA . HIS A 1 103 ? 14.961 -15.998 -21.926 1.00 82.44 103 HIS A CA 1
ATOM 789 C C . HIS A 1 103 ? 15.412 -15.104 -23.087 1.00 82.44 103 HIS A C 1
ATOM 791 O O . HIS A 1 103 ? 14.695 -14.911 -24.073 1.00 82.44 103 HIS A O 1
ATOM 797 N N . ARG A 1 104 ? 16.619 -14.539 -22.978 1.00 85.56 104 ARG A N 1
ATOM 798 C CA . ARG A 1 104 ? 17.235 -13.733 -24.042 1.00 85.56 104 ARG A CA 1
ATOM 799 C C . ARG A 1 104 ? 18.077 -14.617 -24.956 1.00 85.56 104 ARG A C 1
ATOM 801 O O . ARG A 1 104 ? 18.490 -15.708 -24.584 1.00 85.56 104 ARG A O 1
ATOM 808 N N . LEU A 1 105 ? 18.420 -14.103 -26.139 1.00 84.19 105 LEU A N 1
ATOM 809 C CA . LEU A 1 105 ? 19.283 -14.802 -27.102 1.00 84.19 105 LEU A CA 1
ATOM 810 C C . LEU A 1 105 ? 20.612 -15.290 -26.488 1.00 84.19 105 LEU A C 1
ATOM 812 O O . LEU A 1 105 ? 21.118 -16.327 -26.901 1.00 84.19 105 LEU A O 1
ATOM 816 N N . ARG A 1 106 ? 21.170 -14.558 -25.512 1.00 83.94 106 ARG A N 1
ATOM 817 C CA . ARG A 1 106 ? 22.417 -14.923 -24.816 1.00 83.94 106 ARG A CA 1
ATOM 818 C C . ARG A 1 106 ? 22.285 -16.211 -23.996 1.00 83.94 106 ARG A C 1
ATOM 820 O O . ARG A 1 106 ? 23.252 -16.958 -23.915 1.00 83.94 106 ARG A O 1
ATOM 827 N N . ASP A 1 107 ? 21.098 -16.466 -23.459 1.00 85.69 107 ASP A N 1
ATOM 828 C CA . ASP A 1 107 ? 20.819 -17.553 -22.515 1.00 85.69 107 ASP A CA 1
ATOM 829 C C . ASP A 1 107 ? 20.094 -18.728 -23.202 1.00 85.69 107 ASP A C 1
ATOM 831 O O . ASP A 1 107 ? 19.677 -19.688 -22.562 1.00 85.69 107 ASP A O 1
ATOM 835 N N . CYS A 1 108 ? 19.920 -18.657 -24.526 1.00 87.25 108 CYS A N 1
ATOM 836 C CA . CYS A 1 108 ? 19.221 -19.666 -25.312 1.00 87.25 108 CYS A CA 1
ATOM 837 C C . CYS A 1 108 ? 20.108 -20.893 -25.566 1.00 87.25 108 CYS A C 1
ATOM 839 O O . CYS A 1 108 ? 21.052 -20.842 -26.360 1.00 87.25 108 CYS A O 1
ATOM 841 N N . THR A 1 109 ? 19.760 -22.026 -24.954 1.00 88.31 109 THR A N 1
ATOM 842 C CA . THR A 1 109 ? 20.480 -23.300 -25.116 1.00 88.31 109 THR A CA 1
ATOM 843 C C . THR A 1 109 ? 20.367 -23.868 -26.536 1.00 88.31 109 THR A C 1
ATOM 845 O O . THR A 1 109 ? 21.305 -24.485 -27.032 1.00 88.31 109 THR A O 1
ATOM 848 N N . SER A 1 110 ? 19.257 -23.613 -27.239 1.00 88.00 110 SER A N 1
ATOM 849 C CA . SER A 1 110 ? 19.039 -24.064 -28.623 1.00 88.00 110 SER A CA 1
ATOM 850 C C . SER A 1 110 ? 19.535 -23.076 -29.686 1.00 88.00 110 SER A C 1
ATOM 852 O O . SER A 1 110 ? 19.320 -23.292 -30.878 1.00 88.00 110 SER A O 1
ATOM 854 N N . ARG A 1 111 ? 20.250 -22.007 -29.304 1.00 87.94 111 ARG A N 1
ATOM 855 C CA . ARG A 1 111 ? 20.736 -20.964 -30.229 1.00 87.94 111 ARG A CA 1
ATOM 856 C C . ARG A 1 111 ? 21.527 -21.522 -31.414 1.00 87.94 111 ARG A C 1
ATOM 858 O O . ARG A 1 111 ? 21.402 -21.003 -32.517 1.00 87.94 111 ARG A O 1
ATOM 865 N N . ALA A 1 112 ? 22.326 -22.566 -31.194 1.00 83.94 112 ALA A N 1
ATOM 866 C CA . ALA A 1 112 ? 23.144 -23.188 -32.236 1.00 83.94 112 ALA A CA 1
ATOM 867 C C . ALA A 1 112 ? 22.315 -23.827 -33.368 1.00 83.94 112 ALA A C 1
ATOM 869 O O . ALA A 1 112 ? 22.808 -23.949 -34.484 1.00 83.94 112 ALA A O 1
ATOM 870 N N . GLN A 1 113 ? 21.058 -24.196 -33.103 1.00 88.50 113 GLN A N 1
ATOM 871 C CA . GLN A 1 113 ? 20.159 -24.818 -34.083 1.00 88.50 113 GLN A CA 1
ATOM 872 C C . GLN A 1 113 ? 19.424 -23.783 -34.948 1.00 88.50 113 GLN A C 1
ATOM 874 O O . GLN A 1 113 ? 18.808 -24.129 -35.953 1.00 88.50 113 GLN A O 1
ATOM 879 N N . HIS A 1 114 ? 19.489 -22.504 -34.571 1.00 87.00 114 HIS A N 1
ATOM 880 C CA . HIS A 1 114 ? 18.754 -21.427 -35.218 1.00 87.00 114 HIS A CA 1
ATOM 881 C C . HIS A 1 114 ? 19.734 -20.366 -35.738 1.00 87.00 114 HIS A C 1
ATOM 883 O O . HIS A 1 114 ? 20.202 -19.522 -34.967 1.00 87.00 114 HIS A O 1
ATOM 889 N N . PRO A 1 115 ? 20.077 -20.381 -37.038 1.00 83.81 115 PRO A N 1
ATOM 890 C CA . PRO A 1 115 ? 20.893 -19.330 -37.624 1.00 83.81 115 PRO A CA 1
ATOM 891 C C . PRO A 1 115 ? 20.118 -17.999 -37.684 1.00 83.81 115 PRO A C 1
ATOM 893 O O . PRO A 1 115 ? 18.888 -17.991 -37.792 1.00 83.81 115 PRO A O 1
ATOM 896 N N . PRO A 1 116 ? 20.812 -16.850 -37.638 1.00 87.12 116 PRO A N 1
ATOM 897 C CA . PRO A 1 116 ? 20.173 -15.544 -37.744 1.00 87.12 116 PRO A CA 1
ATOM 898 C C . PRO A 1 116 ? 19.492 -15.371 -39.106 1.00 87.12 116 PRO A C 1
ATOM 900 O O . PRO A 1 116 ? 20.087 -15.618 -40.153 1.00 87.12 116 PRO A O 1
ATOM 903 N N . THR A 1 117 ? 18.258 -14.867 -39.095 1.00 84.06 117 THR A N 1
ATOM 904 C CA . THR A 1 117 ? 17.444 -14.643 -40.306 1.00 84.06 117 THR A CA 1
ATOM 905 C C . THR A 1 117 ? 17.984 -13.523 -41.204 1.00 84.06 117 THR A C 1
ATOM 907 O O . THR A 1 117 ? 17.637 -13.441 -42.378 1.00 84.06 117 THR A O 1
ATOM 910 N N . GLY A 1 118 ? 18.835 -12.642 -40.673 1.00 86.50 118 GLY A N 1
ATOM 911 C CA . GLY A 1 118 ? 19.354 -11.477 -41.386 1.00 86.50 118 GLY A CA 1
ATOM 912 C C . GLY A 1 118 ? 20.862 -11.291 -41.228 1.00 86.50 118 GLY A C 1
ATOM 913 O O . GLY A 1 118 ? 21.503 -11.989 -40.436 1.00 86.50 118 GLY A O 1
ATOM 914 N N . PRO A 1 119 ? 21.449 -10.336 -41.972 1.00 88.25 119 PRO A N 1
ATOM 915 C CA . PRO A 1 119 ? 22.843 -9.961 -41.791 1.00 88.25 119 PRO A CA 1
ATOM 916 C C . PRO A 1 119 ? 23.085 -9.450 -40.366 1.00 88.25 119 PRO A C 1
ATOM 918 O O . PRO A 1 119 ? 22.214 -8.846 -39.734 1.00 88.25 119 PRO A O 1
ATOM 921 N N . CYS A 1 120 ? 24.294 -9.673 -39.860 1.00 88.69 120 CYS A N 1
ATOM 922 C CA . CYS A 1 120 ? 24.714 -9.186 -38.558 1.00 88.69 120 CYS A CA 1
ATOM 923 C C . CYS A 1 120 ? 24.564 -7.663 -38.487 1.00 88.69 120 CYS A C 1
ATOM 925 O O . CYS A 1 120 ? 25.138 -6.937 -39.295 1.00 88.69 120 CYS A O 1
ATOM 927 N N . ARG A 1 121 ? 23.847 -7.159 -37.477 1.00 86.38 121 ARG A N 1
ATOM 928 C CA . ARG A 1 121 ? 23.621 -5.713 -37.311 1.00 86.38 121 ARG A CA 1
ATOM 929 C C . ARG A 1 121 ? 24.894 -4.913 -36.987 1.00 86.38 121 ARG A C 1
ATOM 931 O O . ARG A 1 121 ? 24.854 -3.696 -37.076 1.00 86.38 121 ARG A O 1
ATOM 938 N N . ARG A 1 122 ? 26.006 -5.567 -36.611 1.00 87.12 122 ARG A N 1
ATOM 939 C CA . ARG A 1 122 ? 27.296 -4.906 -36.315 1.00 87.12 122 ARG A CA 1
ATOM 940 C C . ARG A 1 122 ? 28.221 -4.771 -37.525 1.00 87.12 122 ARG A C 1
ATOM 942 O O . ARG A 1 122 ? 28.936 -3.783 -37.640 1.00 87.12 122 ARG A O 1
ATOM 949 N N . CYS A 1 123 ? 28.264 -5.773 -38.402 1.00 89.44 123 CYS A N 1
ATOM 950 C CA . CYS A 1 123 ? 29.221 -5.808 -39.516 1.00 89.44 123 CYS A CA 1
ATOM 951 C C . CYS A 1 123 ? 28.573 -6.011 -40.891 1.00 89.44 123 CYS A C 1
ATOM 953 O O . CYS A 1 123 ? 29.285 -6.074 -41.888 1.00 89.44 123 CYS A O 1
ATOM 955 N N . HIS A 1 124 ? 27.246 -6.146 -40.939 1.00 87.06 124 HIS A N 1
ATOM 956 C CA . HIS A 1 124 ? 26.429 -6.411 -42.127 1.00 87.06 124 HIS A CA 1
ATOM 957 C C . HIS A 1 124 ? 26.761 -7.709 -42.891 1.00 87.06 124 HIS A C 1
ATOM 959 O O . HIS A 1 124 ? 26.173 -7.973 -43.937 1.00 87.0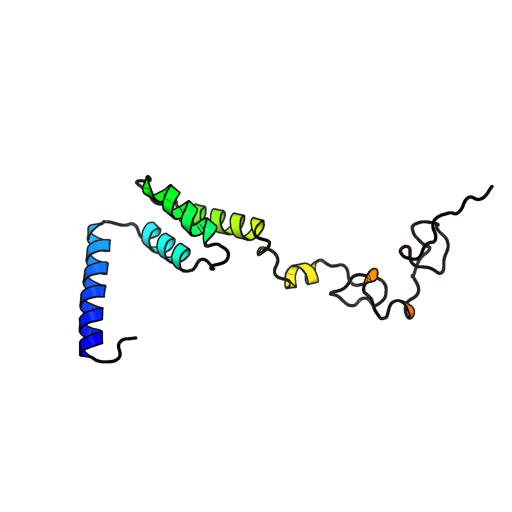6 124 HIS A O 1
ATOM 965 N N . LYS A 1 125 ? 27.633 -8.576 -42.354 1.00 86.06 125 LYS A N 1
ATOM 966 C CA . LYS A 1 125 ? 27.925 -9.906 -42.918 1.00 86.06 125 LYS A CA 1
ATOM 967 C C . LYS A 1 125 ? 26.903 -10.947 -42.442 1.00 86.06 125 LYS A C 1
ATOM 969 O O . LYS A 1 125 ? 26.396 -10.861 -41.325 1.00 86.06 125 LYS A O 1
ATOM 974 N N . LYS A 1 126 ? 26.594 -11.938 -43.283 1.00 87.19 126 LYS A N 1
ATOM 975 C CA . LYS A 1 126 ? 25.663 -13.042 -42.965 1.00 87.19 126 LYS A CA 1
ATOM 976 C C . LYS A 1 126 ? 26.354 -14.141 -42.136 1.00 87.19 126 LYS A C 1
ATOM 978 O O . LYS A 1 126 ? 27.580 -14.179 -42.055 1.00 87.19 126 LYS A O 1
ATOM 983 N N . GLY A 1 127 ? 25.564 -15.028 -41.526 1.00 86.69 127 GLY A N 1
ATOM 984 C CA . GLY A 1 127 ? 26.049 -16.293 -40.949 1.00 86.69 127 GLY A CA 1
ATOM 985 C C . GLY A 1 127 ? 26.439 -16.285 -39.466 1.00 86.69 127 GLY A C 1
ATOM 986 O O . GLY A 1 127 ? 26.841 -17.325 -38.962 1.00 86.69 127 GLY A O 1
ATOM 987 N N . HIS A 1 128 ? 26.316 -15.165 -38.746 1.00 89.38 128 HIS A N 1
ATOM 988 C CA . HIS A 1 128 ? 26.575 -15.119 -37.300 1.00 89.38 128 HIS A CA 1
ATOM 989 C C . HIS A 1 128 ? 25.654 -14.134 -36.579 1.00 89.38 128 HIS A C 1
ATOM 991 O O . HIS A 1 128 ? 25.218 -13.126 -37.145 1.00 89.38 128 HIS A O 1
ATOM 997 N N . TRP A 1 129 ? 25.355 -14.425 -35.313 1.00 89.75 129 TRP A N 1
ATOM 998 C CA . TRP A 1 129 ? 24.598 -13.515 -34.465 1.00 89.75 129 TRP A CA 1
ATOM 999 C C . TRP A 1 129 ? 25.440 -12.292 -34.125 1.00 89.75 129 TRP A C 1
ATOM 1001 O O . TRP A 1 129 ? 26.654 -12.387 -33.963 1.00 89.75 129 TRP A O 1
ATOM 1011 N N . ALA A 1 130 ? 24.789 -11.141 -33.935 1.00 87.56 130 ALA A N 1
ATOM 1012 C CA . ALA A 1 130 ? 25.495 -9.933 -33.524 1.00 87.56 130 ALA A CA 1
ATOM 1013 C C . ALA A 1 130 ? 26.326 -10.175 -32.257 1.00 87.56 130 ALA A C 1
ATOM 1015 O O . ALA A 1 130 ? 27.440 -9.672 -32.198 1.00 87.56 130 ALA A O 1
ATOM 1016 N N . LEU A 1 131 ? 25.833 -10.975 -31.300 1.00 85.12 131 LEU A N 1
ATOM 1017 C CA . LEU A 1 131 ? 26.539 -11.392 -30.077 1.00 85.12 131 LEU A CA 1
ATOM 1018 C C . LEU A 1 131 ? 27.914 -12.015 -30.346 1.00 85.12 131 LEU A C 1
ATOM 1020 O O . LEU A 1 131 ? 28.857 -11.684 -29.640 1.00 85.12 131 LEU A O 1
ATOM 1024 N N . ASP A 1 132 ? 28.024 -12.835 -31.389 1.00 87.56 132 ASP A N 1
ATOM 1025 C CA . ASP A 1 132 ? 29.238 -13.582 -31.731 1.00 87.56 132 ASP A CA 1
ATOM 1026 C C . ASP A 1 132 ? 30.096 -12.839 -32.780 1.00 87.56 132 ASP A C 1
ATOM 1028 O O . ASP A 1 132 ? 31.067 -13.376 -33.313 1.00 87.56 132 ASP A O 1
ATOM 1032 N N . CYS A 1 133 ? 29.735 -11.593 -33.115 1.00 89.31 133 CYS A N 1
ATOM 1033 C CA . CYS A 1 133 ? 30.494 -10.775 -34.053 1.00 89.31 133 CYS A CA 1
ATOM 1034 C C . CYS A 1 133 ? 31.872 -10.467 -33.466 1.00 89.31 133 CYS A C 1
ATOM 1036 O O . CYS A 1 133 ? 31.975 -9.737 -32.477 1.00 89.31 133 CYS A O 1
ATOM 1038 N N . LYS A 1 134 ? 32.929 -10.972 -34.110 1.00 85.38 134 LYS A N 1
ATOM 1039 C CA . LYS A 1 134 ? 34.299 -10.601 -33.752 1.00 85.38 134 LYS A CA 1
ATOM 1040 C C . LYS A 1 134 ? 34.469 -9.079 -33.888 1.00 85.38 134 LYS A C 1
ATOM 1042 O O . LYS A 1 134 ? 33.985 -8.515 -34.880 1.00 85.38 134 LYS A O 1
ATOM 1047 N N . PRO A 1 135 ? 35.121 -8.407 -32.920 1.00 72.62 135 PRO A N 1
ATOM 1048 C CA . PRO A 1 135 ? 35.527 -7.020 -33.100 1.00 72.62 135 PRO A CA 1
ATOM 1049 C C . PRO A 1 135 ? 36.408 -6.936 -34.348 1.00 72.62 135 PRO A C 1
ATOM 1051 O O . PRO A 1 135 ? 37.127 -7.887 -34.668 1.00 72.62 135 PRO A O 1
ATOM 1054 N N . ARG A 1 136 ? 36.297 -5.834 -35.096 1.00 61.16 136 ARG A N 1
ATOM 1055 C CA . ARG A 1 136 ? 37.155 -5.598 -36.258 1.00 61.16 136 ARG A CA 1
ATOM 1056 C C . ARG A 1 136 ? 38.588 -5.512 -35.737 1.00 61.16 136 ARG A C 1
ATOM 1058 O O . ARG A 1 136 ? 38.961 -4.497 -35.170 1.00 61.16 136 ARG A O 1
ATOM 1065 N N . GLY A 1 137 ? 39.342 -6.600 -35.861 1.00 55.56 137 GLY A N 1
ATOM 1066 C CA . GLY A 1 137 ? 40.793 -6.519 -35.823 1.00 55.56 137 GLY A CA 1
ATOM 1067 C C . GLY A 1 137 ? 41.222 -5.671 -37.011 1.00 55.56 137 GLY A C 1
ATOM 1068 O O . GLY A 1 137 ? 40.691 -5.868 -38.109 1.00 55.56 137 GLY A O 1
ATOM 1069 N N . ASP A 1 138 ? 42.097 -4.709 -36.741 1.00 51.41 138 ASP A N 1
ATOM 1070 C CA . ASP A 1 138 ? 42.729 -3.808 -37.697 1.00 51.41 138 ASP A CA 1
ATOM 1071 C C . ASP A 1 138 ? 42.938 -4.464 -39.066 1.00 51.41 138 ASP A C 1
ATOM 1073 O O . ASP A 1 138 ? 43.722 -5.402 -39.221 1.00 51.41 138 ASP A O 1
ATOM 1077 N N . GLN A 1 139 ? 42.226 -3.963 -40.074 1.00 45.00 139 GLN A N 1
ATOM 1078 C CA . GLN A 1 139 ? 42.643 -4.129 -41.460 1.00 45.00 139 GLN A CA 1
ATOM 1079 C C . GLN A 1 139 ? 43.457 -2.890 -41.814 1.00 45.00 139 GLN A C 1
ATOM 1081 O O . GLN A 1 139 ? 42.897 -1.825 -42.066 1.00 45.00 139 GLN A O 1
ATOM 1086 N N . LYS A 1 140 ? 44.775 -3.072 -41.710 1.00 35.22 140 LYS A N 1
ATOM 1087 C CA . LYS A 1 140 ? 45.823 -2.258 -42.325 1.00 35.22 140 LYS A CA 1
ATOM 1088 C C . LYS A 1 140 ? 45.606 -2.133 -43.833 1.00 35.22 140 LYS A C 1
ATOM 1090 O O . LYS A 1 140 ? 45.158 -3.139 -44.432 1.00 35.22 140 LYS A O 1
#

pLDDT: mean 81.82, std 12.6, range [35.22, 95.94]

Radius of gyration: 28.99 Å; chains: 1; bounding box: 63×40×72 Å

Sequence (140 aa):
MPASVEAYDTWLREYMSIVQEIRDAKTSLNDVLATHVLAMVPSCLDSFRLTFTDEQRNQCDFPELTTLTDRIRVQLRSAGLSTSHSAMLATASPCPACRAPGHRLRDCTSRAQHPPTGPCRRCHKKGHWALDCKPRGDQK

Organism: NCBI:txid796604